Protein AF-A4CXS0-F1 (afdb_monomer)

Solvent-accessible surface area (backbone atoms only — not comparable to full-atom values): 6274 Å² total; per-residue (Å²): 139,84,78,86,85,77,85,78,81,78,76,67,78,60,60,66,55,55,54,49,52,54,51,50,52,44,62,70,44,46,58,60,50,50,50,49,52,50,50,54,49,51,51,52,52,55,60,66,45,46,65,55,54,50,51,51,53,54,41,53,50,44,31,53,54,38,35,54,49,34,60,74,76,38,75,88,53,54,73,65,56,36,52,55,49,18,51,39,38,59,72,74,42,75,64,54,46,91,67,96,60,93,40,75,58,124

Structure (mmCIF, N/CA/C/O backbone):
data_AF-A4CXS0-F1
#
_entry.id   AF-A4CXS0-F1
#
loop_
_atom_site.group_PDB
_atom_site.id
_atom_site.type_symbol
_atom_site.label_atom_id
_atom_site.label_alt_id
_atom_site.label_comp_id
_atom_site.label_asym_id
_atom_site.label_entity_id
_atom_site.label_seq_id
_atom_site.pdbx_PDB_ins_code
_atom_site.Cartn_x
_atom_site.Cartn_y
_atom_site.Cartn_z
_atom_site.occupancy
_atom_site.B_iso_or_equiv
_atom_site.auth_seq_id
_atom_site.auth_comp_id
_atom_site.auth_asym_id
_atom_site.auth_atom_id
_atom_site.pdbx_PDB_model_num
ATOM 1 N N . MET A 1 1 ? 57.052 52.110 -56.838 1.00 42.69 1 MET A N 1
ATOM 2 C CA . MET A 1 1 ? 56.165 52.202 -55.659 1.00 42.69 1 MET A CA 1
ATOM 3 C C . MET A 1 1 ? 55.141 51.094 -55.812 1.00 42.69 1 MET A C 1
ATOM 5 O O . MET A 1 1 ? 54.144 51.308 -56.484 1.00 42.69 1 MET A O 1
ATOM 9 N N . ASP A 1 2 ? 55.425 49.901 -55.285 1.00 38.53 2 ASP A N 1
ATOM 10 C CA . ASP A 1 2 ? 54.570 48.725 -55.477 1.00 38.53 2 ASP A CA 1
ATOM 11 C C . ASP A 1 2 ? 54.063 48.163 -54.145 1.00 38.53 2 ASP A C 1
ATOM 13 O O .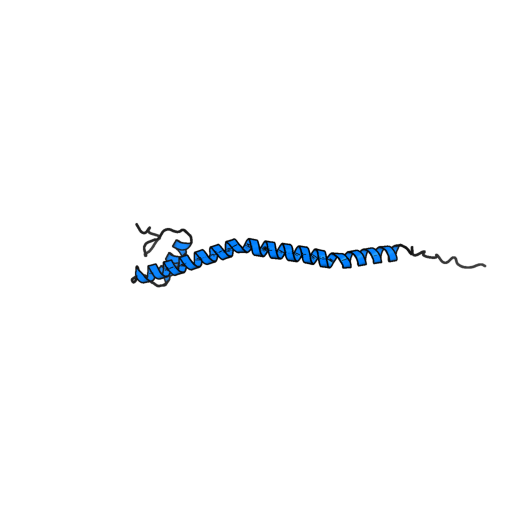 ASP A 1 2 ? 54.800 47.592 -53.350 1.00 38.53 2 ASP A O 1
ATOM 17 N N . ARG A 1 3 ? 52.766 48.419 -53.950 1.00 40.16 3 ARG A N 1
ATOM 18 C CA . ARG A 1 3 ? 51.690 47.495 -53.569 1.00 40.16 3 ARG A CA 1
ATOM 19 C C . ARG A 1 3 ? 51.830 46.646 -52.290 1.00 40.16 3 ARG A C 1
ATOM 21 O O . ARG A 1 3 ? 52.471 45.605 -52.248 1.00 40.16 3 ARG A O 1
ATOM 28 N N . MET A 1 4 ? 51.044 47.087 -51.303 1.00 44.84 4 MET A N 1
ATOM 29 C CA . MET A 1 4 ? 50.571 46.423 -50.079 1.00 44.84 4 MET A CA 1
ATOM 30 C C . MET A 1 4 ? 50.412 44.893 -50.171 1.00 44.84 4 MET A C 1
ATOM 32 O O . MET A 1 4 ? 49.630 44.373 -50.969 1.00 44.84 4 MET A O 1
ATOM 36 N N . GLN A 1 5 ? 51.084 44.199 -49.253 1.00 45.81 5 GLN A N 1
ATOM 37 C CA . GLN A 1 5 ? 50.946 42.774 -48.963 1.00 45.81 5 GLN A CA 1
ATOM 38 C C . GLN A 1 5 ? 49.731 42.555 -48.045 1.00 45.81 5 GLN A C 1
ATOM 40 O O . GLN A 1 5 ? 49.780 42.826 -46.849 1.00 45.81 5 GLN A O 1
ATOM 45 N N . GLY A 1 6 ? 48.615 42.092 -48.613 1.00 47.47 6 GLY A N 1
ATOM 46 C CA . GLY A 1 6 ? 47.457 41.635 -47.844 1.00 47.47 6 GLY A CA 1
ATOM 47 C C . GLY A 1 6 ? 47.682 40.212 -47.333 1.00 47.47 6 GLY A C 1
ATOM 48 O O . GLY A 1 6 ? 47.801 39.277 -48.125 1.00 47.47 6 GLY A O 1
ATOM 49 N N . THR A 1 7 ? 47.735 40.042 -46.014 1.00 52.91 7 THR A N 1
ATOM 50 C CA . THR A 1 7 ? 47.777 38.750 -45.319 1.00 52.91 7 THR A CA 1
ATOM 51 C C . THR A 1 7 ? 46.520 37.940 -45.640 1.00 52.91 7 THR A C 1
ATOM 53 O O . THR A 1 7 ? 45.429 38.205 -45.138 1.00 52.91 7 THR A O 1
ATOM 56 N N . ARG A 1 8 ? 46.662 36.928 -46.501 1.00 50.31 8 ARG A N 1
ATOM 57 C CA . ARG A 1 8 ? 45.607 35.956 -46.797 1.00 50.31 8 ARG A CA 1
ATOM 58 C C . ARG A 1 8 ? 45.483 34.998 -45.607 1.00 50.31 8 ARG A C 1
ATOM 60 O O . ARG A 1 8 ? 46.291 34.086 -45.471 1.00 50.31 8 ARG A O 1
ATOM 67 N N . PHE A 1 9 ? 44.474 35.196 -44.757 1.00 56.50 9 PHE A N 1
ATOM 68 C CA . PHE A 1 9 ? 44.031 34.181 -43.797 1.00 56.50 9 PHE A CA 1
ATOM 69 C C . PHE A 1 9 ? 43.574 32.938 -44.578 1.00 56.50 9 PHE A C 1
ATOM 71 O O . PHE A 1 9 ? 42.535 32.951 -45.236 1.00 56.50 9 PHE A O 1
ATOM 78 N N . THR A 1 10 ? 44.361 31.865 -44.548 1.00 57.19 10 THR A N 1
ATOM 79 C CA . THR A 1 10 ? 43.958 30.558 -45.071 1.00 57.19 10 THR A CA 1
ATOM 80 C C . THR A 1 10 ? 43.038 29.892 -44.050 1.00 57.19 10 THR A C 1
ATOM 82 O O . THR A 1 10 ? 43.510 29.335 -43.061 1.00 57.19 10 THR A O 1
ATOM 85 N N . MET A 1 11 ? 41.721 29.956 -44.257 1.00 58.78 11 MET A N 1
ATOM 86 C CA . MET A 1 11 ? 40.792 29.073 -43.546 1.00 58.78 11 MET A CA 1
ATOM 87 C C . MET A 1 11 ? 41.051 27.644 -44.024 1.00 58.78 11 MET A C 1
ATOM 89 O O . MET A 1 11 ? 40.942 27.372 -45.217 1.00 58.78 11 MET A O 1
ATOM 93 N N . ASN A 1 12 ? 41.434 26.753 -43.107 1.00 61.41 12 ASN A N 1
ATOM 9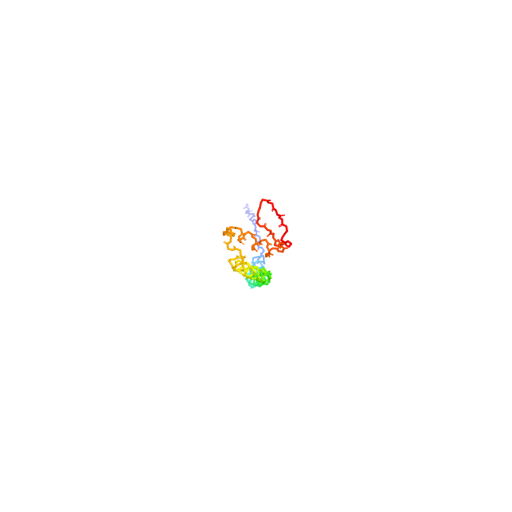4 C CA . ASN A 1 12 ? 41.657 25.345 -43.414 1.00 61.41 12 ASN A CA 1
ATOM 95 C C . ASN A 1 12 ? 40.304 24.688 -43.767 1.00 61.41 12 ASN A C 1
ATOM 97 O O . ASN A 1 12 ? 39.445 24.586 -42.885 1.00 61.41 12 ASN A O 1
ATOM 101 N N . PRO A 1 13 ? 40.070 24.275 -45.026 1.00 60.84 13 PRO A N 1
ATOM 102 C CA . PRO A 1 13 ? 38.754 23.836 -45.497 1.00 60.84 13 PRO A CA 1
ATOM 103 C C . PRO A 1 13 ? 38.292 22.496 -44.900 1.00 60.84 13 PRO A C 1
ATOM 105 O O . PRO A 1 13 ? 37.125 22.144 -45.043 1.00 60.84 13 PRO A O 1
ATOM 108 N N . THR A 1 14 ? 39.162 21.763 -44.201 1.00 60.44 14 THR A N 1
ATOM 109 C CA . THR A 1 14 ? 38.817 20.500 -43.527 1.00 60.44 14 THR A CA 1
ATOM 110 C C . THR A 1 14 ? 38.124 20.689 -42.175 1.00 60.44 14 THR A C 1
ATOM 112 O O . THR A 1 14 ? 37.299 19.861 -41.801 1.00 60.44 14 THR A O 1
ATOM 115 N N . LEU A 1 15 ? 38.374 21.797 -41.466 1.00 57.53 15 LEU A N 1
ATOM 116 C CA . LEU A 1 15 ? 37.750 22.090 -40.165 1.00 57.53 15 LEU A CA 1
ATOM 117 C C . LEU A 1 15 ? 36.206 22.153 -40.194 1.00 57.53 15 LEU A C 1
ATOM 119 O O . LEU A 1 15 ? 35.577 21.540 -39.331 1.00 57.53 15 LEU A O 1
ATOM 123 N N . PRO A 1 16 ? 35.552 22.860 -41.139 1.00 58.91 16 PRO A N 1
ATOM 124 C CA . PRO A 1 16 ? 34.089 22.902 -41.185 1.00 58.91 16 PRO A CA 1
ATOM 125 C C . PRO A 1 16 ? 33.452 21.563 -41.597 1.00 58.91 16 PRO A C 1
ATOM 127 O O . PRO A 1 16 ? 32.346 21.265 -41.150 1.00 58.91 16 PRO A O 1
ATOM 130 N N . PHE A 1 17 ? 34.141 20.742 -42.397 1.00 60.81 17 PHE A N 1
ATOM 131 C CA . PHE A 1 17 ? 33.645 19.432 -42.837 1.00 60.81 17 PHE A CA 1
ATOM 132 C C . PHE A 1 17 ? 33.685 18.394 -41.703 1.00 60.81 17 PHE A C 1
ATOM 134 O O . PHE A 1 17 ? 32.696 17.706 -41.456 1.00 60.81 17 PHE A O 1
ATOM 141 N N . GLU A 1 18 ? 34.785 18.354 -40.947 1.00 60.50 18 GLU A N 1
ATOM 142 C CA . GLU A 1 18 ? 34.944 17.521 -39.744 1.00 60.50 18 GLU A CA 1
ATOM 143 C C . GLU A 1 18 ? 33.915 17.880 -38.658 1.00 60.50 18 GLU A C 1
ATOM 145 O O . GLU A 1 18 ? 33.257 17.003 -38.096 1.00 60.50 18 GLU A O 1
ATOM 150 N N . MET A 1 19 ? 33.709 19.179 -38.395 1.00 59.78 19 MET A N 1
ATOM 151 C CA . MET A 1 19 ? 32.723 19.619 -37.401 1.00 59.78 19 MET A CA 1
ATOM 152 C C . MET A 1 19 ? 31.274 19.320 -37.810 1.00 59.78 19 MET A C 1
ATOM 154 O O . MET A 1 19 ? 30.458 19.046 -36.929 1.00 59.78 19 MET A O 1
ATOM 158 N N . SER A 1 20 ? 30.936 19.365 -39.106 1.00 64.56 20 SER A N 1
ATOM 159 C CA . SER A 1 20 ? 29.612 18.941 -39.593 1.00 64.56 20 SER A CA 1
ATOM 160 C C . SER A 1 20 ? 29.399 17.454 -39.330 1.00 64.56 20 SER A C 1
ATOM 162 O O . SER A 1 20 ? 28.400 17.078 -38.729 1.00 64.56 20 SER A O 1
ATOM 164 N N . ASN A 1 21 ? 30.388 16.626 -39.672 1.00 69.00 21 ASN A N 1
ATOM 165 C CA . ASN A 1 21 ? 30.319 15.177 -39.502 1.00 69.00 21 ASN A CA 1
ATOM 166 C C . ASN A 1 21 ? 30.163 14.771 -38.024 1.00 69.00 21 ASN A C 1
ATOM 168 O O . ASN A 1 21 ? 29.312 13.953 -37.681 1.00 69.00 21 ASN A O 1
ATOM 172 N N . ALA A 1 22 ? 30.911 15.418 -37.123 1.00 68.75 22 ALA A N 1
ATOM 173 C CA . ALA A 1 22 ? 30.789 15.194 -35.685 1.00 68.75 22 ALA A CA 1
ATOM 174 C C . ALA A 1 22 ? 29.407 15.599 -35.138 1.00 68.75 22 ALA A C 1
ATOM 176 O O . ALA A 1 22 ? 28.835 14.880 -34.320 1.00 68.75 22 ALA A O 1
ATOM 177 N N . ARG A 1 23 ? 28.843 16.728 -35.591 1.00 68.62 23 ARG A N 1
ATOM 178 C CA . ARG A 1 23 ? 27.494 17.172 -35.191 1.00 68.62 23 ARG A CA 1
ATOM 179 C C . ARG A 1 23 ? 26.404 16.244 -35.717 1.00 68.62 23 ARG A C 1
ATOM 181 O O . ARG A 1 23 ? 25.473 15.944 -34.975 1.00 68.62 23 ARG A O 1
ATOM 188 N N . ASP A 1 24 ? 26.539 15.761 -36.946 1.00 68.12 24 ASP A N 1
ATOM 189 C CA . ASP A 1 24 ? 25.593 14.823 -37.552 1.00 68.12 24 ASP A CA 1
ATOM 190 C C . ASP A 1 24 ? 25.642 13.456 -36.856 1.00 68.12 24 ASP A C 1
ATOM 192 O O . ASP A 1 24 ? 24.595 12.892 -36.539 1.00 68.12 24 ASP A O 1
ATOM 196 N N . MET A 1 25 ? 26.836 12.969 -36.500 1.00 67.94 25 MET A N 1
ATOM 197 C CA . MET A 1 25 ? 27.012 11.746 -35.710 1.00 67.94 25 MET A CA 1
ATOM 198 C C . MET A 1 25 ? 26.427 11.886 -34.295 1.00 67.94 25 MET A C 1
ATOM 200 O O . MET A 1 25 ? 25.748 10.980 -33.809 1.00 67.94 25 MET A O 1
ATOM 204 N N . ILE A 1 26 ? 26.639 13.031 -33.636 1.00 69.56 26 ILE A N 1
ATOM 205 C CA . ILE A 1 26 ? 26.032 13.314 -32.328 1.00 69.56 26 ILE A CA 1
ATOM 206 C C . ILE A 1 26 ? 24.507 13.344 -32.460 1.00 69.56 26 ILE A C 1
ATOM 208 O O . ILE A 1 26 ? 23.832 12.645 -31.715 1.00 69.56 26 ILE A O 1
ATOM 212 N N . ASN A 1 27 ? 23.944 14.069 -33.425 1.00 68.56 27 ASN A N 1
ATOM 213 C CA . ASN A 1 27 ? 22.492 14.155 -33.597 1.00 68.56 27 ASN A CA 1
ATOM 214 C C . ASN A 1 27 ? 21.852 12.804 -33.963 1.00 68.56 27 ASN A C 1
ATOM 216 O O . ASN A 1 27 ? 20.755 12.504 -33.489 1.00 68.56 27 ASN A O 1
ATOM 220 N N . ALA A 1 28 ? 22.537 11.970 -34.751 1.00 74.12 28 ALA A N 1
ATOM 221 C CA . ALA A 1 28 ? 22.044 10.655 -35.158 1.00 74.12 28 ALA A CA 1
ATOM 222 C C . ALA A 1 28 ? 21.984 9.644 -33.999 1.00 74.12 28 ALA A C 1
ATOM 224 O O . ALA A 1 28 ? 21.112 8.774 -33.991 1.00 74.12 28 ALA A O 1
ATOM 225 N N . HIS A 1 29 ? 22.878 9.751 -33.009 1.00 77.12 29 HIS A N 1
ATOM 226 C CA . HIS A 1 29 ? 22.993 8.769 -31.923 1.00 77.12 29 HIS A CA 1
ATOM 227 C C . HIS A 1 29 ? 22.566 9.289 -30.548 1.00 77.12 29 HIS A C 1
ATOM 229 O O . HIS A 1 29 ? 22.230 8.486 -29.678 1.00 77.12 29 HIS A O 1
ATOM 235 N N . LEU A 1 30 ? 22.496 10.607 -30.349 1.00 84.94 30 LEU A N 1
ATOM 236 C CA . LEU A 1 30 ? 22.114 11.212 -29.075 1.00 84.94 30 LEU A CA 1
ATOM 237 C C . LEU A 1 30 ? 20.675 10.864 -28.690 1.00 84.94 30 LEU A C 1
ATOM 239 O O . LEU A 1 30 ? 20.448 10.395 -27.581 1.00 84.94 30 LEU A O 1
ATOM 243 N N . PHE A 1 31 ? 19.706 11.034 -29.594 1.00 85.50 31 PHE A N 1
ATOM 244 C CA . PHE A 1 31 ? 18.307 10.713 -29.288 1.00 85.50 31 PHE A CA 1
ATOM 245 C C . PHE A 1 31 ? 18.080 9.220 -29.006 1.00 85.50 31 PHE A C 1
ATOM 247 O O . PHE A 1 31 ? 17.442 8.919 -27.996 1.00 85.50 31 PHE A O 1
ATOM 254 N N . PRO A 1 32 ? 18.625 8.277 -29.802 1.00 88.19 32 PRO A N 1
ATOM 255 C CA . PRO A 1 32 ? 18.567 6.858 -29.462 1.00 88.19 32 PRO A CA 1
ATOM 256 C C . PRO A 1 32 ? 19.187 6.530 -28.099 1.00 88.19 32 PRO A C 1
ATOM 258 O O . PRO A 1 32 ? 18.567 5.829 -27.302 1.00 88.19 32 PRO A O 1
ATOM 261 N N . VAL A 1 33 ? 20.378 7.058 -27.794 1.00 91.81 33 VAL A N 1
ATOM 262 C CA . VAL A 1 33 ? 21.060 6.803 -26.513 1.00 91.81 33 VAL A CA 1
ATOM 263 C C . VAL A 1 33 ? 20.268 7.384 -25.342 1.00 91.81 33 VAL A C 1
ATOM 265 O O . VAL A 1 33 ? 20.052 6.692 -24.350 1.00 91.81 33 VAL A O 1
ATOM 268 N N . LEU A 1 34 ? 19.772 8.617 -25.462 1.00 91.81 34 LEU A N 1
ATOM 269 C CA . LEU A 1 34 ? 18.908 9.226 -24.450 1.00 91.81 34 LEU A CA 1
ATOM 270 C C . LEU A 1 34 ? 17.612 8.431 -24.266 1.00 91.81 34 LEU A C 1
ATOM 272 O O . LEU A 1 34 ? 17.187 8.230 -23.133 1.00 91.81 34 LEU A O 1
ATOM 276 N N . GLY A 1 35 ? 17.018 7.928 -25.350 1.00 93.56 35 GLY A N 1
ATOM 277 C CA . GLY A 1 35 ? 15.841 7.062 -25.299 1.00 93.56 35 GLY A CA 1
ATOM 278 C C . GLY A 1 35 ? 16.107 5.753 -24.552 1.00 93.56 35 GLY A C 1
ATOM 279 O O . GLY A 1 35 ? 15.299 5.345 -23.716 1.00 93.56 35 GLY A O 1
ATOM 280 N N . LEU A 1 36 ? 17.262 5.124 -24.787 1.00 95.19 36 LEU A N 1
ATOM 281 C CA . LEU A 1 36 ? 17.683 3.921 -24.063 1.00 95.19 36 LEU A CA 1
ATOM 282 C C . LEU A 1 36 ? 17.904 4.206 -22.577 1.00 95.19 36 LEU A C 1
ATOM 284 O O . LEU A 1 36 ? 17.383 3.474 -21.737 1.00 95.19 36 LEU A O 1
ATOM 288 N N . ILE A 1 37 ? 18.624 5.281 -22.246 1.00 95.19 37 ILE A N 1
ATOM 289 C CA . ILE A 1 37 ? 18.880 5.678 -20.855 1.00 95.19 37 ILE A CA 1
ATOM 290 C C . ILE A 1 37 ? 17.566 5.998 -20.145 1.00 95.19 37 ILE A C 1
ATOM 292 O O . ILE A 1 37 ? 17.346 5.518 -19.033 1.00 95.19 37 ILE A O 1
ATOM 296 N N . ALA A 1 38 ? 16.675 6.759 -20.783 1.00 95.25 38 ALA A N 1
ATOM 297 C CA . ALA A 1 38 ? 15.367 7.091 -20.234 1.00 95.25 38 ALA A CA 1
ATOM 298 C C . ALA A 1 38 ? 14.548 5.823 -19.969 1.00 95.25 38 ALA A C 1
ATOM 300 O O . ALA A 1 38 ? 14.062 5.633 -18.859 1.00 95.25 38 ALA A O 1
ATOM 301 N N . THR A 1 39 ? 14.476 4.909 -20.939 1.00 95.31 39 THR A N 1
ATOM 302 C CA . THR A 1 39 ? 13.734 3.647 -20.803 1.00 95.31 39 THR A CA 1
ATOM 303 C C . THR A 1 39 ? 14.305 2.779 -19.684 1.00 95.31 39 THR A C 1
ATOM 305 O O . THR A 1 39 ? 13.562 2.337 -18.809 1.00 95.31 39 THR A O 1
ATOM 308 N N . ALA A 1 40 ? 15.624 2.568 -19.664 1.00 95.50 40 ALA A N 1
ATOM 309 C CA . ALA A 1 40 ? 16.286 1.779 -18.628 1.00 95.50 40 ALA A CA 1
ATOM 310 C C . ALA A 1 40 ? 16.084 2.393 -17.234 1.00 95.50 40 ALA A C 1
ATOM 312 O O . ALA A 1 40 ? 15.803 1.673 -16.273 1.00 95.50 40 ALA A O 1
ATOM 313 N N . SER A 1 41 ? 16.153 3.724 -17.131 1.00 95.62 41 SER A N 1
ATOM 314 C CA . SER A 1 41 ? 15.908 4.453 -15.883 1.00 95.62 41 SER A CA 1
ATOM 315 C C . SER A 1 41 ? 14.459 4.290 -15.422 1.00 95.62 41 SER A C 1
ATOM 317 O O . SER A 1 41 ? 14.220 3.916 -14.275 1.00 95.62 41 SER A O 1
ATOM 319 N N . SER A 1 42 ? 13.483 4.486 -16.314 1.00 95.69 42 SER A N 1
ATOM 320 C CA . SER A 1 42 ? 12.058 4.321 -16.006 1.00 95.69 42 SER A CA 1
ATOM 321 C C . SER A 1 42 ? 11.720 2.897 -15.564 1.00 95.69 42 SER A C 1
ATOM 323 O O . SER A 1 42 ? 11.009 2.718 -14.577 1.00 95.69 42 SER A O 1
ATOM 325 N N . VAL A 1 43 ? 12.262 1.880 -16.242 1.00 96.25 43 VAL A N 1
ATOM 326 C CA . VAL A 1 43 ? 12.073 0.471 -15.863 1.00 96.25 43 VAL A CA 1
ATOM 327 C C . VAL A 1 43 ? 12.689 0.192 -14.493 1.00 96.25 43 VAL A C 1
ATOM 329 O O . VAL A 1 43 ? 12.043 -0.427 -13.649 1.00 96.25 43 VAL A O 1
ATOM 332 N N . SER A 1 44 ? 13.899 0.690 -14.234 1.00 94.38 44 SER A N 1
ATOM 333 C CA . SER A 1 44 ? 14.576 0.508 -12.943 1.00 94.38 44 SER A CA 1
ATOM 334 C C . SER A 1 44 ? 13.780 1.124 -11.789 1.00 94.38 44 SER A C 1
ATOM 336 O O . SER A 1 44 ? 13.612 0.492 -10.745 1.00 94.38 44 SER A O 1
ATOM 338 N N . ILE A 1 45 ? 13.222 2.322 -11.992 1.00 94.19 45 ILE A N 1
ATOM 339 C CA . ILE A 1 45 ? 12.343 2.981 -11.017 1.00 94.19 45 ILE A CA 1
ATOM 340 C C . ILE A 1 45 ? 11.073 2.153 -10.804 1.00 94.19 45 ILE A C 1
ATOM 342 O O . ILE A 1 45 ? 10.724 1.849 -9.664 1.00 94.19 45 ILE A O 1
ATOM 346 N N . ALA A 1 46 ? 10.406 1.732 -11.881 1.00 93.38 46 ALA A N 1
ATOM 347 C CA . ALA A 1 46 ? 9.174 0.953 -11.790 1.00 93.38 46 ALA A CA 1
ATOM 348 C C . ALA A 1 46 ? 9.375 -0.362 -11.019 1.00 93.38 46 ALA A C 1
ATOM 350 O O . ALA A 1 46 ? 8.551 -0.718 -10.177 1.00 93.38 46 ALA A O 1
ATOM 351 N N . LEU A 1 47 ? 10.485 -1.065 -11.261 1.00 94.19 47 LEU A N 1
ATOM 352 C CA . LEU A 1 47 ? 10.829 -2.285 -10.531 1.00 94.19 47 LEU A CA 1
ATOM 353 C C . LEU A 1 47 ? 11.133 -2.007 -9.055 1.00 94.19 47 LEU A C 1
ATOM 355 O O . LEU A 1 47 ? 10.684 -2.763 -8.196 1.00 94.19 47 LEU A O 1
ATOM 359 N N . SER A 1 48 ? 11.822 -0.905 -8.756 1.00 93.25 48 SER A N 1
ATOM 360 C CA . SER A 1 48 ? 12.156 -0.506 -7.381 1.00 93.25 48 SER A CA 1
ATOM 361 C C . SER A 1 48 ? 10.923 -0.123 -6.553 1.00 93.25 48 SER A C 1
ATOM 363 O O . SER A 1 48 ? 10.916 -0.301 -5.338 1.00 93.25 48 SER A O 1
ATOM 365 N N . LEU A 1 49 ? 9.857 0.364 -7.198 1.00 94.69 49 LEU A N 1
ATOM 366 C CA . LEU A 1 49 ? 8.601 0.731 -6.533 1.00 94.69 49 LEU A CA 1
ATOM 367 C C . LEU A 1 49 ? 7.688 -0.466 -6.229 1.00 94.69 49 LEU A C 1
ATOM 369 O O . LEU A 1 49 ? 6.828 -0.360 -5.354 1.00 94.69 49 LEU A O 1
ATOM 373 N N . ARG A 1 50 ? 7.864 -1.612 -6.901 1.00 92.06 50 ARG A N 1
ATOM 374 C CA . ARG A 1 50 ? 7.050 -2.821 -6.668 1.00 92.06 50 ARG A CA 1
ATOM 375 C C . ARG A 1 50 ? 6.986 -3.261 -5.198 1.00 92.06 50 ARG A C 1
ATOM 377 O O . ARG A 1 50 ? 5.869 -3.399 -4.703 1.00 92.06 50 ARG A O 1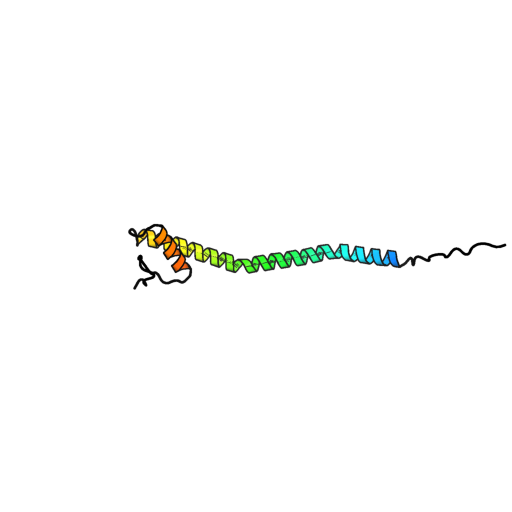
ATOM 384 N N . PRO A 1 51 ? 8.109 -3.450 -4.475 1.00 92.56 51 PRO A N 1
ATOM 385 C CA . PRO A 1 51 ? 8.050 -3.869 -3.073 1.00 92.56 51 PRO A CA 1
ATOM 386 C C . PRO A 1 51 ? 7.359 -2.835 -2.177 1.00 92.56 51 PRO A C 1
ATOM 388 O O . PRO A 1 51 ? 6.685 -3.207 -1.222 1.00 92.56 51 PRO A O 1
ATOM 391 N N . ILE A 1 52 ? 7.470 -1.542 -2.499 1.00 93.62 52 ILE A N 1
ATOM 392 C CA . ILE A 1 52 ? 6.806 -0.465 -1.751 1.00 93.62 52 ILE A CA 1
ATOM 393 C C . ILE A 1 52 ? 5.288 -0.539 -1.952 1.00 93.62 52 ILE A C 1
ATOM 395 O O . ILE A 1 52 ? 4.532 -0.453 -0.986 1.00 93.62 52 ILE A O 1
ATOM 399 N N . ALA A 1 53 ? 4.837 -0.750 -3.191 1.00 92.75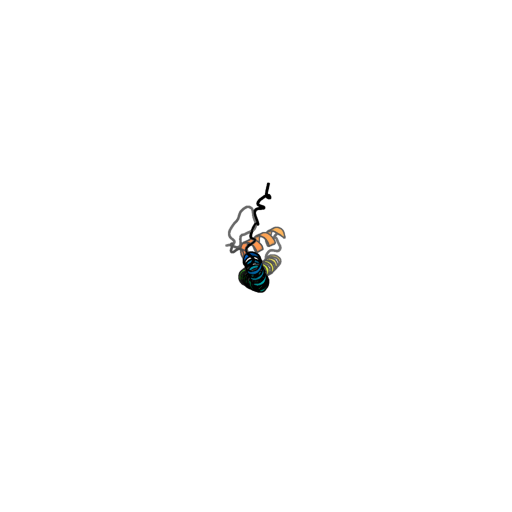 53 ALA A N 1
ATOM 400 C CA . ALA A 1 53 ? 3.420 -0.914 -3.504 1.00 92.75 53 ALA A CA 1
ATOM 401 C C . ALA A 1 53 ? 2.823 -2.164 -2.834 1.00 92.75 53 ALA A C 1
ATOM 403 O O . ALA A 1 53 ? 1.719 -2.117 -2.287 1.00 92.75 53 ALA A O 1
ATOM 404 N N . GLU A 1 54 ? 3.565 -3.272 -2.826 1.00 95.25 54 GLU A N 1
ATOM 405 C CA . GLU A 1 54 ? 3.139 -4.499 -2.155 1.00 95.25 54 GLU A CA 1
ATOM 406 C C . GLU A 1 54 ? 3.068 -4.313 -0.634 1.00 95.25 54 GLU A C 1
ATOM 408 O O . GLU A 1 54 ? 2.065 -4.669 -0.015 1.00 95.25 54 GLU A O 1
ATOM 413 N N . GLN A 1 55 ? 4.080 -3.683 -0.033 1.00 95.00 55 GLN A N 1
ATOM 414 C CA . GLN A 1 55 ? 4.083 -3.378 1.395 1.00 95.00 55 GLN A CA 1
ATOM 415 C C . GLN A 1 55 ? 2.926 -2.449 1.782 1.00 95.00 55 GLN A C 1
ATOM 417 O O . GLN A 1 55 ? 2.257 -2.697 2.782 1.00 95.00 55 GLN A O 1
ATOM 422 N N . SER A 1 56 ? 2.646 -1.418 0.980 1.00 95.06 56 SER A N 1
ATOM 423 C CA . SER A 1 56 ? 1.507 -0.519 1.201 1.00 95.06 56 SER A CA 1
ATOM 424 C C . SER A 1 56 ? 0.171 -1.264 1.122 1.00 95.06 56 SER A C 1
ATOM 426 O O . SER A 1 56 ? -0.695 -1.063 1.971 1.00 95.06 56 SER A O 1
ATOM 428 N N . THR A 1 57 ? 0.026 -2.184 0.165 1.00 96.81 57 THR A N 1
ATOM 429 C CA . THR A 1 57 ? -1.179 -3.018 0.026 1.00 96.81 57 THR A CA 1
ATOM 430 C C . THR A 1 57 ? -1.385 -3.912 1.250 1.00 96.81 57 THR A C 1
ATOM 432 O O . THR A 1 57 ? -2.487 -3.979 1.802 1.00 96.81 57 THR A O 1
ATOM 435 N N . ARG A 1 58 ? -0.314 -4.567 1.715 1.00 95.75 58 ARG A N 1
ATOM 436 C CA . ARG A 1 58 ? -0.338 -5.414 2.917 1.00 95.75 58 ARG A CA 1
ATOM 437 C C . ARG A 1 58 ? -0.680 -4.606 4.167 1.00 95.75 58 ARG A C 1
ATOM 439 O O . ARG A 1 58 ? -1.512 -5.040 4.958 1.00 95.75 58 ARG A O 1
ATOM 446 N N . TRP A 1 59 ? -0.087 -3.424 4.318 1.00 96.06 59 TRP A N 1
ATOM 447 C CA . TRP A 1 59 ? -0.362 -2.538 5.446 1.00 96.06 59 TRP A CA 1
ATOM 448 C C . TRP A 1 59 ? -1.817 -2.048 5.449 1.00 96.06 59 TRP A C 1
ATOM 450 O O . TRP A 1 59 ? -2.479 -2.144 6.476 1.00 96.06 59 TRP A O 1
ATOM 460 N N . ASN A 1 60 ? -2.356 -1.617 4.302 1.00 96.81 60 ASN A N 1
ATOM 461 C CA . ASN A 1 60 ? -3.753 -1.174 4.189 1.00 96.81 60 ASN A CA 1
ATOM 462 C C . ASN A 1 60 ? -4.746 -2.292 4.524 1.00 96.81 60 ASN A C 1
ATOM 464 O O . ASN A 1 60 ? -5.748 -2.048 5.195 1.00 96.81 60 ASN A O 1
ATOM 468 N N . THR A 1 61 ? -4.457 -3.514 4.072 1.00 97.19 61 THR A N 1
ATOM 469 C CA . THR A 1 61 ? -5.268 -4.696 4.398 1.00 97.19 61 THR A CA 1
ATOM 470 C C . THR A 1 61 ? -5.232 -4.957 5.902 1.00 97.19 61 THR A C 1
ATOM 472 O O . THR A 1 61 ? -6.280 -5.004 6.535 1.00 97.19 61 THR A O 1
ATOM 475 N N . CYS A 1 62 ? -4.033 -4.995 6.498 1.00 95.25 62 CYS A N 1
ATOM 476 C CA . CYS A 1 62 ? -3.871 -5.136 7.944 1.00 95.25 62 CYS A CA 1
ATOM 477 C C . CYS A 1 62 ? -4.655 -4.071 8.718 1.00 95.25 62 CYS A C 1
ATOM 479 O O . CYS A 1 62 ? -5.346 -4.400 9.679 1.00 95.25 62 CYS A O 1
ATOM 481 N N . TYR A 1 63 ? -4.557 -2.803 8.311 1.00 95.75 63 TYR A N 1
ATOM 482 C CA . TYR A 1 63 ? -5.200 -1.691 9.006 1.00 95.75 63 TYR A CA 1
ATOM 483 C C . TYR A 1 63 ? -6.723 -1.829 8.982 1.00 95.75 63 TYR A C 1
ATOM 485 O O . TYR A 1 63 ? -7.374 -1.698 10.015 1.00 95.75 63 TYR A O 1
ATOM 493 N N . SER A 1 64 ? -7.271 -2.157 7.811 1.00 97.00 64 SER A N 1
ATOM 494 C CA . SER A 1 64 ? -8.710 -2.319 7.591 1.00 97.00 64 SER A CA 1
ATOM 495 C C . SER A 1 64 ? -9.272 -3.498 8.393 1.00 97.00 64 SER A C 1
ATOM 497 O O . SER A 1 64 ? -10.268 -3.346 9.100 1.00 97.00 64 SER A O 1
ATOM 499 N N . ASP A 1 65 ? -8.592 -4.647 8.355 1.00 95.44 65 ASP A N 1
ATOM 500 C CA . ASP A 1 65 ? -8.978 -5.847 9.105 1.00 95.44 65 ASP A CA 1
ATOM 501 C C . ASP A 1 65 ? -8.871 -5.625 10.620 1.00 95.44 65 ASP A C 1
ATOM 503 O O . ASP A 1 65 ? -9.747 -6.031 11.387 1.00 95.44 65 ASP A O 1
ATOM 507 N N . SER A 1 66 ? -7.815 -4.936 11.062 1.00 91.19 66 SER A N 1
ATOM 508 C CA . SER A 1 66 ? -7.613 -4.596 12.474 1.00 91.19 66 SER A CA 1
ATOM 509 C C . SER A 1 66 ? -8.699 -3.651 12.973 1.00 91.19 66 SER A C 1
ATOM 511 O O . SER A 1 66 ? -9.242 -3.858 14.058 1.00 91.19 66 SER A O 1
ATOM 513 N N . LEU A 1 67 ? -9.054 -2.636 12.180 1.00 93.44 67 LEU A N 1
ATOM 514 C CA . LEU A 1 67 ? -10.107 -1.693 12.533 1.00 93.44 67 LEU A CA 1
ATOM 515 C C . LEU A 1 67 ? -11.458 -2.405 12.666 1.00 93.44 67 LEU A C 1
ATOM 517 O O . LEU A 1 67 ? -12.120 -2.248 13.689 1.00 93.44 67 LEU A O 1
ATOM 521 N N . ALA A 1 68 ? -11.806 -3.271 11.709 1.00 94.44 68 ALA A N 1
ATOM 522 C CA . ALA A 1 68 ? -13.019 -4.086 11.774 1.00 94.44 68 ALA A CA 1
ATOM 523 C C . ALA A 1 68 ? -13.038 -4.999 13.015 1.00 94.44 68 ALA A C 1
ATOM 525 O O . ALA A 1 68 ? -14.063 -5.133 13.690 1.00 94.44 68 ALA A O 1
ATOM 526 N N . TRP A 1 69 ? -11.893 -5.591 13.374 1.00 92.81 69 TRP A N 1
ATOM 527 C CA . TRP A 1 69 ? -11.777 -6.379 14.600 1.00 92.81 69 TRP A CA 1
ATOM 528 C C . TRP A 1 69 ? -12.020 -5.524 15.851 1.00 92.81 69 TRP A C 1
ATOM 530 O O . TRP A 1 69 ? -12.769 -5.944 16.736 1.00 92.81 69 TRP A O 1
ATOM 540 N N . TYR A 1 70 ? -11.434 -4.327 15.935 1.00 89.00 70 TYR A N 1
ATOM 541 C CA . TYR A 1 70 ? -11.624 -3.428 17.076 1.00 89.00 70 TYR A CA 1
ATOM 542 C C . TYR A 1 70 ? -13.049 -2.878 17.164 1.00 89.00 70 TYR A C 1
ATOM 544 O O . TYR A 1 70 ? -13.586 -2.754 18.263 1.00 89.00 70 TYR A O 1
ATOM 552 N N . GLU A 1 71 ? -13.696 -2.594 16.036 1.00 91.00 71 GLU A N 1
ATOM 553 C CA . GLU A 1 71 ? -15.106 -2.203 16.004 1.00 91.00 71 GLU A CA 1
ATOM 554 C C . GLU A 1 71 ? -16.010 -3.287 16.597 1.00 91.00 71 GLU A C 1
ATOM 556 O O . GLU A 1 71 ? -16.893 -2.970 17.394 1.00 91.00 71 GLU A O 1
ATOM 561 N N . ALA A 1 72 ? -15.742 -4.558 16.283 1.00 91.50 72 ALA A N 1
ATOM 562 C CA . ALA A 1 72 ? -16.515 -5.689 16.788 1.00 91.50 72 ALA A CA 1
ATOM 563 C C . ALA A 1 72 ? -16.188 -6.067 18.247 1.00 91.50 72 ALA A C 1
ATOM 565 O O . ALA A 1 72 ? -17.076 -6.484 18.989 1.00 91.50 72 ALA A O 1
ATOM 566 N N . ASN A 1 73 ? -14.924 -5.949 18.669 1.00 88.38 73 ASN A N 1
ATOM 567 C CA . ASN A 1 73 ? -14.449 -6.498 19.949 1.00 88.38 73 ASN A CA 1
ATOM 568 C C . ASN A 1 73 ? -14.216 -5.448 21.042 1.00 88.38 73 ASN A C 1
ATOM 570 O O . ASN A 1 73 ? -14.025 -5.823 22.204 1.00 88.38 73 ASN A O 1
ATOM 574 N N . LYS A 1 74 ? -14.187 -4.158 20.688 1.00 86.88 74 LYS A N 1
ATOM 575 C CA . LYS A 1 74 ? -13.954 -3.024 21.597 1.00 86.88 74 LYS A CA 1
ATOM 576 C C . LYS A 1 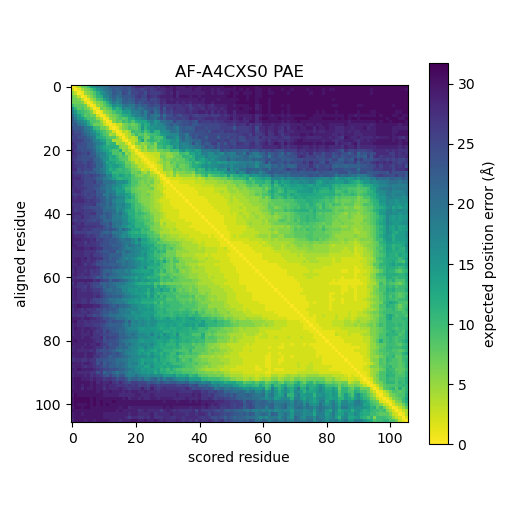74 ? -15.011 -1.929 21.401 1.00 86.88 74 LYS A C 1
ATOM 578 O O . LYS A 1 74 ? -14.687 -0.814 20.982 1.00 86.88 74 LYS A O 1
ATOM 583 N N . PRO A 1 75 ? -16.296 -2.219 21.672 1.00 88.12 75 PRO A N 1
ATOM 584 C CA . PRO A 1 75 ? -17.373 -1.244 21.490 1.00 88.12 75 PRO A CA 1
ATOM 585 C C . PRO A 1 75 ? -17.250 -0.034 22.430 1.00 88.12 75 PRO A C 1
ATOM 587 O O . PRO A 1 75 ? -17.766 1.033 22.117 1.00 88.12 75 PRO A O 1
ATOM 590 N N . ASP A 1 76 ? -16.548 -0.193 23.551 1.00 88.56 76 ASP A N 1
ATOM 591 C CA . ASP A 1 76 ? -16.271 0.825 24.565 1.00 88.56 76 ASP A CA 1
ATOM 592 C C . ASP A 1 76 ? -15.136 1.790 24.186 1.00 88.56 76 ASP A C 1
ATOM 594 O O . ASP A 1 76 ? -14.986 2.836 24.816 1.00 88.56 76 ASP A O 1
ATOM 598 N N . TRP A 1 77 ? -14.338 1.465 23.165 1.00 85.44 77 TRP A N 1
ATOM 599 C CA . TRP A 1 77 ? -13.228 2.312 22.727 1.00 85.44 77 TRP A CA 1
ATOM 600 C C . TRP A 1 77 ? -13.708 3.450 21.837 1.00 85.44 77 TRP A C 1
ATOM 602 O O . TRP A 1 77 ? -14.604 3.279 21.001 1.00 85.44 77 TRP A O 1
ATOM 612 N N . THR A 1 78 ? -13.043 4.600 21.961 1.00 89.50 78 THR A N 1
ATOM 613 C CA . THR A 1 78 ? -13.267 5.713 21.038 1.00 89.50 78 THR A CA 1
ATOM 614 C C . THR A 1 78 ? -12.821 5.329 19.626 1.00 89.50 78 THR A C 1
ATOM 616 O O . THR A 1 78 ? -12.007 4.424 19.439 1.00 89.50 78 THR A O 1
ATOM 619 N N . ILE A 1 79 ? -13.335 6.026 18.609 1.00 88.50 79 ILE A N 1
ATOM 620 C CA . ILE A 1 79 ? -12.898 5.819 17.217 1.00 88.50 79 ILE A CA 1
ATOM 621 C C . ILE A 1 79 ? -11.377 6.017 17.107 1.00 88.50 79 ILE A C 1
ATOM 623 O O . ILE A 1 79 ? -10.692 5.183 16.522 1.00 88.50 79 ILE A O 1
ATOM 627 N N . GLN A 1 80 ? -10.844 7.054 17.761 1.00 88.56 80 GLN A N 1
ATOM 628 C CA . GLN A 1 80 ? -9.410 7.347 17.764 1.00 88.56 80 GLN A CA 1
ATOM 629 C C . GLN A 1 80 ? -8.574 6.227 18.390 1.00 88.56 80 GLN A C 1
ATOM 631 O O . GLN A 1 80 ? -7.528 5.883 17.845 1.00 88.56 80 GLN A O 1
ATOM 636 N N . ASP A 1 81 ? -9.026 5.619 19.491 1.00 88.06 81 ASP A N 1
ATOM 637 C CA . ASP A 1 81 ? -8.317 4.478 20.085 1.00 88.06 81 ASP A CA 1
ATOM 638 C C . ASP A 1 81 ? -8.230 3.317 19.088 1.00 88.06 81 ASP A C 1
ATOM 640 O O . ASP A 1 81 ? -7.185 2.696 18.924 1.00 88.06 81 ASP A O 1
ATOM 644 N N . LYS A 1 82 ? -9.300 3.032 18.347 1.00 88.50 82 LYS A N 1
ATOM 645 C CA . LYS A 1 82 ? -9.290 1.931 17.375 1.00 88.50 82 LYS A CA 1
ATOM 646 C C . LYS A 1 82 ? -8.290 2.191 16.243 1.00 88.50 82 LYS A C 1
ATOM 648 O O . LYS A 1 82 ? -7.520 1.297 15.899 1.00 88.50 82 LYS A O 1
ATOM 653 N N . GLU A 1 83 ? -8.239 3.415 15.722 1.00 91.06 83 GLU A N 1
ATOM 654 C CA . GLU A 1 83 ? -7.301 3.823 14.663 1.00 91.06 83 GLU A CA 1
ATOM 655 C C . GLU A 1 83 ? -5.833 3.802 15.128 1.00 91.06 83 GLU A C 1
ATOM 657 O O . GLU A 1 83 ? -4.951 3.259 14.449 1.00 91.06 83 GLU A O 1
ATOM 662 N N . VAL A 1 84 ? -5.548 4.352 16.313 1.00 89.81 84 VAL A N 1
ATOM 663 C CA . VAL A 1 84 ? -4.189 4.388 16.880 1.00 89.81 84 VAL A CA 1
ATOM 664 C C . VAL A 1 84 ? -3.678 2.975 17.153 1.00 89.81 84 VAL A C 1
ATOM 666 O O . VAL A 1 84 ? -2.514 2.670 16.897 1.00 89.81 84 VAL A O 1
ATOM 669 N N . PHE A 1 85 ? -4.534 2.079 17.635 1.00 88.00 85 PHE A N 1
ATOM 670 C CA . PHE A 1 85 ? -4.115 0.722 17.962 1.00 88.00 85 PHE A CA 1
ATOM 671 C C . PHE A 1 85 ? -4.017 -0.160 16.712 1.00 88.00 85 PHE A C 1
ATOM 673 O O . PHE A 1 85 ? -3.063 -0.930 16.607 1.00 88.00 85 PHE A O 1
ATOM 680 N N . ALA A 1 86 ? -4.913 0.004 15.731 1.00 90.94 86 ALA A N 1
ATOM 681 C CA . ALA A 1 86 ? -4.799 -0.650 14.425 1.00 90.94 86 ALA A CA 1
ATOM 682 C C . ALA A 1 86 ? -3.499 -0.256 13.709 1.00 90.94 86 ALA A C 1
ATOM 684 O O . ALA A 1 86 ? -2.753 -1.118 13.244 1.00 90.94 86 ALA A O 1
ATOM 685 N N . SER A 1 87 ? -3.174 1.040 13.679 1.00 92.19 87 SER A N 1
ATOM 686 C CA . SER A 1 87 ? -1.919 1.509 13.082 1.00 92.19 87 SER A CA 1
ATOM 687 C C . SER A 1 87 ? -0.688 1.006 13.841 1.00 92.19 87 SER A C 1
ATOM 689 O O . SER A 1 87 ? 0.274 0.577 13.206 1.00 92.19 87 SER A O 1
ATOM 691 N N . ASN A 1 88 ? -0.700 0.996 15.177 1.00 90.06 88 ASN A N 1
ATOM 692 C CA . ASN A 1 88 ? 0.403 0.459 15.979 1.00 90.06 8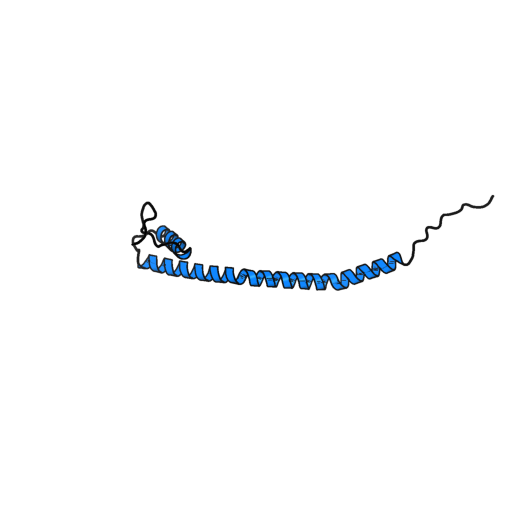8 ASN A CA 1
ATOM 693 C C . ASN A 1 88 ? 0.634 -1.037 15.691 1.00 90.06 88 ASN A C 1
ATOM 695 O O . ASN A 1 88 ? 1.752 -1.443 15.367 1.00 90.06 88 ASN A O 1
ATOM 699 N N . PHE A 1 89 ? -0.435 -1.838 15.704 1.00 89.88 89 PHE A N 1
ATOM 700 C CA . PHE A 1 89 ? -0.380 -3.267 15.397 1.00 89.88 89 PHE A CA 1
ATOM 701 C C . PHE A 1 89 ? 0.203 -3.541 14.002 1.00 89.88 89 PHE A C 1
ATOM 703 O O . PHE A 1 89 ? 1.141 -4.326 13.861 1.00 89.88 89 PHE A O 1
ATOM 710 N N . CYS A 1 90 ? -0.265 -2.829 12.973 1.00 92.00 90 CYS A N 1
ATOM 711 C CA . CYS A 1 90 ? 0.213 -3.017 11.599 1.00 92.00 90 CYS A CA 1
ATOM 712 C C . CYS A 1 90 ? 1.642 -2.518 11.347 1.00 92.00 90 CYS A C 1
ATOM 714 O O . CYS A 1 90 ? 2.254 -2.884 10.345 1.00 92.00 90 CYS A O 1
ATOM 716 N N . ASN A 1 91 ? 2.199 -1.723 12.262 1.00 92.56 91 ASN A N 1
ATOM 717 C CA . ASN A 1 91 ? 3.615 -1.354 12.270 1.00 92.56 91 ASN A CA 1
ATOM 718 C C . ASN A 1 91 ? 4.489 -2.334 13.082 1.00 92.56 91 ASN A C 1
ATOM 720 O O . ASN A 1 91 ? 5.668 -2.064 13.304 1.00 92.56 91 ASN A O 1
ATOM 724 N N . GLY A 1 92 ? 3.939 -3.476 13.510 1.00 88.38 92 GLY A N 1
ATOM 725 C CA . GLY A 1 92 ? 4.650 -4.499 14.284 1.00 88.38 92 GLY A CA 1
ATOM 726 C C . GLY A 1 92 ? 4.643 -4.255 15.792 1.00 88.38 92 GLY A C 1
ATOM 727 O O . GLY A 1 92 ? 5.373 -4.917 16.530 1.00 88.38 92 GLY A O 1
ATOM 728 N N . GLY A 1 93 ? 3.838 -3.305 16.262 1.00 83.88 93 GLY A N 1
ATOM 729 C CA . GLY A 1 93 ? 3.645 -3.074 17.679 1.00 83.88 93 GLY A CA 1
ATOM 730 C C . GLY A 1 93 ? 2.736 -4.108 18.333 1.00 83.88 93 GLY A C 1
ATOM 731 O O . GLY A 1 93 ? 1.919 -4.780 17.7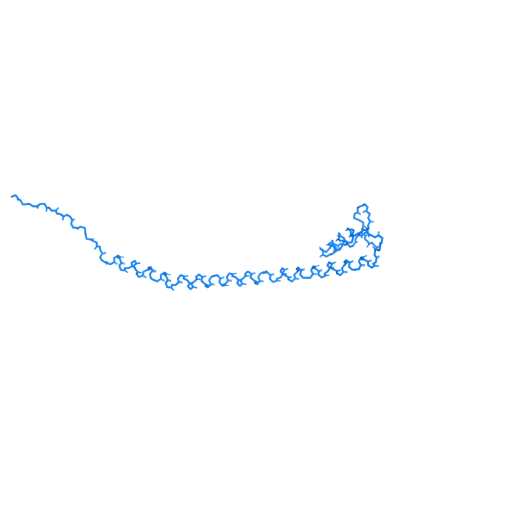05 1.00 83.88 93 GLY A O 1
ATOM 732 N N . VAL A 1 94 ? 2.885 -4.228 19.645 1.00 74.25 94 VAL A N 1
ATOM 733 C CA . VAL A 1 94 ? 2.061 -5.099 20.484 1.00 74.25 94 VAL A CA 1
ATOM 734 C C . VAL A 1 94 ? 0.692 -4.460 20.742 1.00 74.25 94 VAL A C 1
ATOM 736 O O . VAL A 1 94 ? 0.634 -3.258 21.018 1.00 74.25 94 VAL A O 1
ATOM 739 N N . PRO A 1 95 ? -0.409 -5.235 20.717 1.00 64.31 95 PRO A N 1
ATOM 740 C CA . PRO A 1 95 ? -1.705 -4.741 21.159 1.00 64.31 95 PRO A CA 1
ATOM 741 C C . PRO A 1 95 ? -1.593 -4.262 22.610 1.00 64.31 95 PRO A C 1
ATOM 743 O O . PRO A 1 95 ? -1.163 -5.004 23.496 1.00 64.31 95 PRO A O 1
ATOM 746 N N . VAL A 1 96 ? -1.949 -3.008 22.861 1.00 61.19 96 VAL A N 1
ATOM 747 C CA . VAL A 1 96 ? -1.985 -2.427 24.209 1.00 61.19 96 VAL A CA 1
ATOM 748 C C . VAL A 1 96 ? -3.436 -2.355 24.709 1.00 61.19 96 VAL A C 1
ATOM 750 O O . VAL A 1 96 ? -4.381 -2.538 23.938 1.00 61.19 96 VAL A O 1
ATOM 753 N N . LYS A 1 97 ? -3.642 -2.152 26.011 1.00 55.97 97 LYS A N 1
ATOM 754 C CA . LYS A 1 97 ? -4.943 -1.806 26.601 1.00 55.97 97 LYS A CA 1
ATOM 755 C C . LYS A 1 97 ? -5.171 -0.288 26.535 1.00 55.97 97 LYS A C 1
ATOM 757 O O . LYS A 1 97 ? -4.195 0.461 26.562 1.00 55.97 97 LYS A O 1
ATOM 762 N N . PRO A 1 98 ? -6.433 0.168 26.487 1.00 50.09 98 PRO A N 1
ATOM 763 C CA . PRO A 1 98 ? -6.768 1.586 26.532 1.00 50.09 98 PRO A CA 1
ATOM 764 C C . PRO A 1 98 ? -6.476 2.134 27.937 1.00 50.09 98 PRO A C 1
ATOM 766 O O . PRO A 1 98 ? -6.666 1.437 28.939 1.00 50.09 98 PRO A O 1
ATOM 769 N N . GLY A 1 99 ? -6.017 3.382 28.021 1.00 58.06 99 GLY A N 1
ATOM 770 C CA . GLY A 1 99 ? -5.713 4.055 29.284 1.00 58.06 99 GLY A CA 1
ATOM 771 C C . GLY A 1 99 ? -4.524 5.012 29.188 1.00 58.06 99 GLY A C 1
ATOM 772 O O . GLY A 1 99 ? -3.858 5.108 28.158 1.00 58.06 99 GLY A O 1
ATOM 773 N N . ALA A 1 100 ? -4.249 5.738 30.275 1.00 46.12 100 ALA A N 1
ATOM 774 C CA . ALA A 1 100 ? -3.065 6.585 30.371 1.00 46.12 100 ALA A CA 1
ATOM 775 C C . ALA A 1 100 ? -1.796 5.713 30.415 1.00 46.12 100 ALA A C 1
ATOM 777 O O . ALA A 1 100 ? -1.499 5.075 31.426 1.00 46.12 100 ALA A O 1
ATOM 778 N N . GLY A 1 101 ? -1.053 5.703 29.308 1.00 51.91 101 GLY A N 1
ATOM 779 C CA . GLY A 1 101 ? 0.187 4.944 29.148 1.00 51.91 101 GLY A CA 1
ATOM 780 C C . GLY A 1 101 ? 0.004 3.599 28.437 1.00 51.91 101 GLY A C 1
ATOM 781 O O . GLY A 1 101 ? -1.012 2.924 28.573 1.00 51.91 101 GLY A O 1
ATOM 782 N N . PHE A 1 102 ? 1.028 3.209 27.673 1.00 46.09 102 PHE A N 1
ATOM 783 C CA . PHE A 1 102 ? 1.098 1.945 26.936 1.00 46.09 102 PHE A CA 1
ATOM 784 C C . PHE A 1 102 ? 1.178 0.755 27.906 1.00 46.09 102 PHE A C 1
ATOM 786 O O . PHE A 1 102 ? 2.265 0.373 28.335 1.00 46.09 102 PHE A O 1
ATOM 793 N N . GLN A 1 103 ? 0.044 0.154 28.267 1.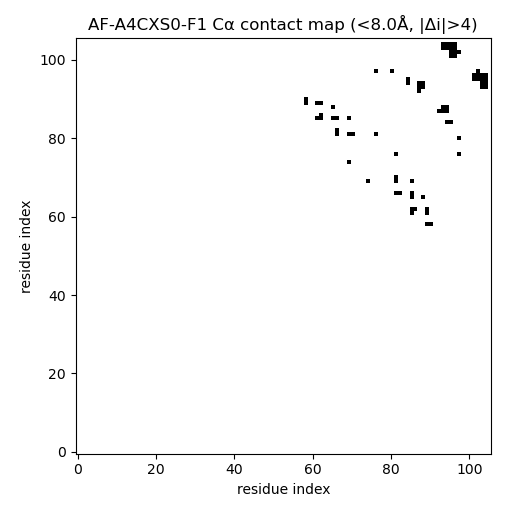00 52.38 103 GLN A N 1
ATOM 794 C CA . GLN A 1 103 ? 0.036 -1.114 29.002 1.00 52.38 103 GLN A CA 1
ATOM 795 C C . GLN A 1 103 ? -0.215 -2.272 28.037 1.00 52.38 103 GLN A C 1
ATOM 797 O O . GLN A 1 103 ? -1.201 -2.262 27.309 1.00 52.38 103 GLN A O 1
ATOM 802 N N . LEU A 1 104 ? 0.669 -3.273 28.026 1.00 52.16 104 LEU A N 1
ATOM 803 C CA . LEU A 1 104 ? 0.536 -4.483 27.205 1.00 52.16 104 LEU A CA 1
ATOM 804 C C . LEU A 1 104 ? -0.829 -5.155 27.428 1.00 52.16 104 LEU A C 1
ATOM 806 O O . LEU A 1 104 ? -1.234 -5.367 28.575 1.00 52.16 104 LEU A O 1
ATOM 810 N N . ALA A 1 105 ? -1.523 -5.535 26.352 1.00 52.50 105 ALA A N 1
ATOM 811 C CA . ALA A 1 105 ? -2.661 -6.438 26.455 1.00 52.50 105 ALA A CA 1
ATOM 812 C C . ALA A 1 105 ? -2.127 -7.850 26.758 1.00 52.50 105 ALA A C 1
ATOM 814 O O . ALA A 1 105 ? -1.764 -8.589 25.848 1.00 52.50 105 ALA A O 1
ATOM 815 N N . ARG A 1 106 ? -1.996 -8.188 28.047 1.00 51.59 106 ARG A N 1
ATOM 816 C CA . ARG A 1 106 ? -1.831 -9.577 28.499 1.00 51.59 106 ARG A CA 1
ATOM 817 C C . ARG A 1 106 ? -3.181 -10.283 28.499 1.00 51.59 106 ARG 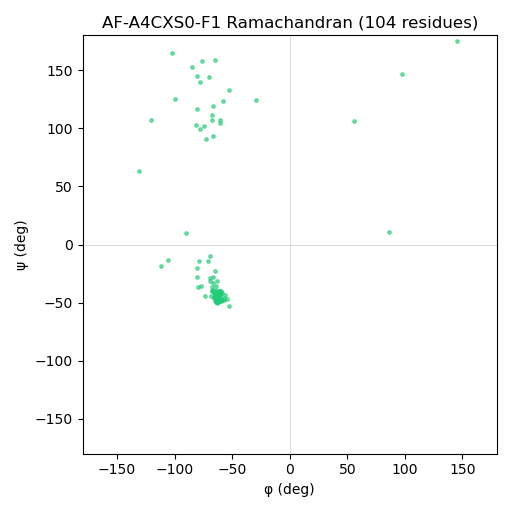A C 1
ATOM 819 O O . ARG A 1 106 ? -4.159 -9.643 28.960 1.00 51.59 106 ARG A O 1
#

Radius of gyration: 35.62 Å; Cα contacts (8 Å, |Δi|>4): 39; chains: 1; bounding box: 74×62×86 Å

Foldseek 3Di:
DDDDDDDDDDDPPVVVVVVVVVVVVCVVCVVVVVVVVVVVVVVVVVVVCVVVVVLVVQLVVQLVVQLVVCVVPPVVDDSVVSNVQSNCVSVVHARADDDDDGHGPD

Sequence (106 aa):
MDRMQGTRFTMNPTLPFEMSNARDMINAHLFPVLGLIATASSVSIALSLRPIAEQSTRWNTCYSDSLAWYEANKPDWTIQDKEVFASNFCNGGVPVKPGAGFQLAR

Nearest PDB structures (foldseek):
  3erm-assembly3_D-2  TM=8.645E-01  e=1.328E+00  Pseudomonas syringae pv. tomato

pLDDT: mean 78.56, std 18.03, range [38.53, 97.19]

Secondary structure (DSSP, 8-state):
------------THHHHHHHHHHHHHHHHHHHHHHHHHHHHHHHHHHHHHHHHHHHHHHHHHHHHHHHHHHHH-TTS-HHHHHHHHHHHHTTPPPEESSSS-EE--

Mean predicted aligned error: 14.37 Å